Protein AF-A0A834Y3W1-F1 (afdb_monomer)

Structure (mmCIF, N/CA/C/O backbone):
data_AF-A0A834Y3W1-F1
#
_entry.id   AF-A0A834Y3W1-F1
#
loop_
_atom_site.group_PDB
_atom_site.id
_atom_site.type_symbol
_atom_site.label_atom_id
_atom_site.label_alt_id
_atom_site.label_comp_id
_atom_site.label_asym_id
_atom_site.label_entity_id
_atom_site.label_seq_id
_atom_site.pdbx_PDB_ins_code
_atom_site.Cartn_x
_atom_site.Cartn_y
_atom_site.Cartn_z
_atom_site.occupancy
_atom_site.B_iso_or_equiv
_atom_site.auth_seq_id
_atom_site.auth_comp_id
_atom_site.auth_asym_id
_atom_site.auth_atom_id
_atom_site.pdbx_PDB_model_num
ATOM 1 N N . MET A 1 1 ? -35.747 12.107 -15.214 1.00 61.34 1 MET A N 1
ATOM 2 C CA . MET A 1 1 ? -34.373 12.518 -14.825 1.00 61.34 1 MET A CA 1
ATOM 3 C C . MET A 1 1 ? -34.050 12.246 -13.347 1.00 61.34 1 MET A C 1
ATOM 5 O O . MET A 1 1 ? -32.941 11.819 -13.061 1.00 61.34 1 MET A O 1
ATOM 9 N N . GLN A 1 2 ? -35.017 12.385 -12.428 1.00 63.06 2 GLN A N 1
ATOM 10 C CA . GLN A 1 2 ? -34.867 12.159 -10.973 1.00 63.06 2 GLN A CA 1
ATOM 11 C C . GLN A 1 2 ? -34.481 10.714 -10.564 1.00 63.06 2 GLN A C 1
ATOM 13 O O . GLN A 1 2 ? -33.849 10.496 -9.540 1.00 63.06 2 GLN A O 1
ATOM 18 N N . SER A 1 3 ? -34.793 9.711 -11.395 1.00 74.81 3 SER A N 1
ATOM 19 C CA . SER A 1 3 ? -34.478 8.301 -11.101 1.00 74.81 3 SER A CA 1
ATOM 20 C C . SER A 1 3 ? -32.972 7.978 -11.121 1.00 74.81 3 SER A C 1
ATOM 22 O O . SER A 1 3 ? -32.511 7.146 -10.339 1.00 74.81 3 SER A O 1
ATOM 24 N N . SER A 1 4 ? -32.177 8.635 -11.978 1.00 71.62 4 SER A N 1
ATOM 25 C CA . SER A 1 4 ? -30.729 8.370 -12.050 1.00 71.62 4 SER A CA 1
ATOM 26 C C . SER A 1 4 ? -29.977 8.937 -10.850 1.00 71.62 4 SER A C 1
ATOM 28 O O . SER A 1 4 ? -29.061 8.291 -10.348 1.00 71.62 4 SER A O 1
ATOM 30 N N . THR A 1 5 ? -30.374 10.106 -10.346 1.00 80.62 5 THR A N 1
ATOM 31 C CA . THR A 1 5 ? -29.719 10.734 -9.190 1.00 80.62 5 THR A CA 1
ATOM 32 C C . THR A 1 5 ? -29.951 9.930 -7.911 1.00 80.62 5 THR A C 1
ATOM 34 O O . THR A 1 5 ? -29.017 9.721 -7.141 1.00 80.62 5 THR A O 1
ATOM 37 N N . GLU A 1 6 ? -31.144 9.366 -7.718 1.00 85.25 6 GLU A N 1
ATOM 38 C CA . GLU A 1 6 ? -31.430 8.496 -6.570 1.00 85.25 6 GLU A CA 1
ATOM 39 C C . GLU A 1 6 ? -30.665 7.169 -6.605 1.00 85.25 6 GLU A C 1
ATOM 41 O O . GLU A 1 6 ? -30.200 6.692 -5.564 1.00 85.25 6 GLU A O 1
ATOM 46 N N . LYS A 1 7 ? -30.488 6.578 -7.795 1.00 80.44 7 LYS A N 1
ATOM 47 C CA . LYS A 1 7 ? -29.657 5.377 -7.962 1.00 80.44 7 LYS A CA 1
ATOM 48 C C . LYS A 1 7 ? -28.202 5.659 -7.600 1.00 80.44 7 LYS A C 1
ATOM 50 O O . LYS A 1 7 ? -27.602 4.862 -6.884 1.00 80.44 7 LYS A O 1
ATOM 55 N N . LEU A 1 8 ? -27.664 6.801 -8.029 1.00 78.94 8 LEU A N 1
ATOM 56 C CA . LEU A 1 8 ? -26.301 7.222 -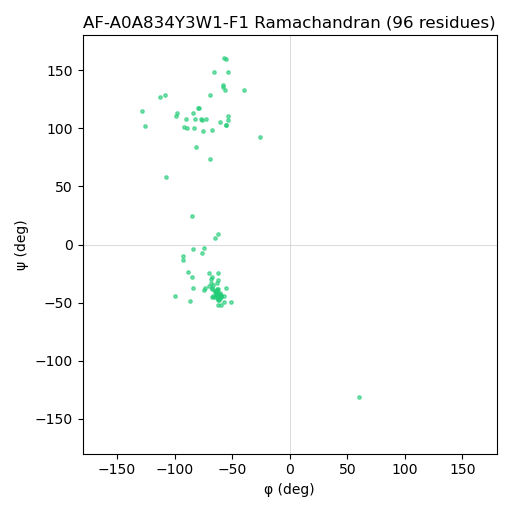7.699 1.00 78.94 8 LEU A CA 1
ATOM 57 C C . LEU A 1 8 ? -26.128 7.471 -6.198 1.00 78.94 8 LEU A C 1
ATOM 59 O O . LEU A 1 8 ? -25.142 7.024 -5.621 1.00 78.94 8 LEU A O 1
ATOM 63 N N . ILE A 1 9 ? -27.107 8.094 -5.539 1.00 86.25 9 ILE A N 1
ATOM 64 C CA . ILE A 1 9 ? -27.068 8.327 -4.088 1.00 86.25 9 ILE A CA 1
ATOM 65 C C . ILE A 1 9 ? -27.144 7.002 -3.316 1.00 86.25 9 ILE A C 1
ATOM 67 O O . ILE A 1 9 ? -26.361 6.788 -2.388 1.00 86.25 9 ILE A O 1
ATOM 71 N N . LYS A 1 10 ? -28.030 6.076 -3.708 1.00 81.12 10 LYS A N 1
ATOM 72 C CA . LYS A 1 10 ? -28.108 4.735 -3.098 1.00 81.12 10 LYS A CA 1
ATOM 73 C C . LYS A 1 10 ? -26.829 3.932 -3.310 1.00 81.12 10 LYS A C 1
ATOM 75 O O . LYS A 1 10 ? -26.378 3.259 -2.385 1.00 81.12 10 LYS A O 1
ATOM 80 N N . LEU A 1 11 ? -26.241 4.023 -4.501 1.00 81.94 11 LEU A N 1
ATOM 81 C CA . LEU A 1 11 ? -24.975 3.375 -4.819 1.00 81.94 11 LEU A CA 1
ATOM 82 C C . LEU A 1 11 ? -23.864 3.931 -3.923 1.00 81.94 11 LEU A C 1
ATOM 84 O O . LEU A 1 11 ? -23.217 3.166 -3.213 1.00 81.94 11 LEU A O 1
ATOM 88 N N . ASN A 1 12 ? -23.710 5.254 -3.863 1.00 82.50 12 ASN A N 1
ATOM 89 C CA . ASN A 1 12 ? -22.652 5.884 -3.077 1.00 82.50 12 ASN A CA 1
ATOM 90 C C . ASN A 1 12 ? -22.804 5.593 -1.575 1.00 82.50 12 ASN A C 1
ATOM 92 O O . ASN A 1 12 ? -21.828 5.286 -0.897 1.00 82.50 12 ASN A O 1
ATOM 96 N N . LYS A 1 13 ? -24.039 5.570 -1.060 1.00 84.00 13 LYS A N 1
ATOM 97 C CA . LYS A 1 13 ? -24.328 5.247 0.346 1.00 84.00 13 LYS A CA 1
ATOM 98 C C . LYS A 1 13 ? -24.019 3.788 0.710 1.00 84.00 13 LYS A C 1
ATOM 100 O O . LYS A 1 13 ? -23.702 3.514 1.863 1.00 84.00 13 LYS A O 1
ATOM 105 N N . LYS A 1 14 ? -24.085 2.863 -0.256 1.00 84.75 14 LYS A N 1
ATOM 106 C CA . LYS A 1 14 ? -23.716 1.450 -0.066 1.00 84.75 14 LYS A CA 1
ATOM 107 C C . LYS A 1 14 ? -22.198 1.262 0.010 1.00 84.75 14 LYS A C 1
ATOM 109 O O . LYS A 1 14 ? -21.725 0.472 0.820 1.00 84.75 14 LYS A O 1
ATOM 114 N N . TRP A 1 15 ? -21.445 1.990 -0.813 1.00 85.38 15 TRP A N 1
ATOM 115 C CA . TRP A 1 15 ? -19.984 1.874 -0.881 1.00 85.38 15 TRP A CA 1
ATOM 116 C C . TRP A 1 15 ? -19.255 2.716 0.169 1.00 85.38 15 TRP A C 1
ATOM 118 O O . TRP A 1 15 ? -18.187 2.322 0.625 1.00 85.38 15 TRP A O 1
ATOM 128 N N . PHE A 1 16 ? -19.846 3.826 0.615 1.00 84.81 16 PHE A N 1
ATOM 129 C CA . PHE A 1 16 ? -19.272 4.711 1.631 1.00 84.81 16 PHE A CA 1
ATOM 130 C C . PHE A 1 16 ? -18.806 3.998 2.923 1.00 84.81 16 PHE A C 1
ATOM 132 O O . PHE A 1 16 ? -17.654 4.195 3.309 1.00 84.81 16 PHE A O 1
ATOM 139 N N . PRO A 1 17 ? -19.606 3.135 3.585 1.00 80.56 17 PRO A N 1
ATOM 140 C CA . PRO A 1 17 ? -19.152 2.433 4.789 1.00 80.56 17 PRO A CA 1
ATOM 141 C C . PRO A 1 17 ? -18.061 1.390 4.510 1.00 80.56 17 PRO A C 1
ATOM 143 O O . PRO A 1 17 ? -17.212 1.166 5.367 1.00 80.56 17 PRO A O 1
ATOM 146 N N . VAL A 1 18 ? -18.038 0.787 3.316 1.00 80.38 18 VAL A N 1
ATOM 147 C CA . VAL A 1 18 ? -16.967 -0.140 2.905 1.00 80.38 18 VAL A CA 1
ATOM 148 C C . VAL A 1 18 ? -15.650 0.614 2.746 1.00 80.38 18 VAL A C 1
ATOM 150 O O . VAL A 1 18 ? -14.628 0.183 3.269 1.00 80.38 18 VAL A O 1
ATOM 153 N N . LEU A 1 19 ? -15.692 1.778 2.092 1.00 78.31 19 LEU A N 1
ATOM 154 C CA . LEU A 1 19 ? -14.538 2.663 1.961 1.00 78.31 19 LEU A CA 1
ATOM 155 C C . LEU A 1 19 ? -14.032 3.109 3.334 1.00 78.31 19 LEU A C 1
ATOM 157 O O . LEU A 1 19 ? -12.838 3.018 3.590 1.00 78.31 19 LEU A O 1
ATOM 161 N N . MET A 1 20 ? -14.928 3.503 4.243 1.00 74.25 20 MET A N 1
ATOM 162 C CA . MET A 1 20 ? -14.559 3.859 5.617 1.00 74.25 20 MET A CA 1
ATOM 163 C C . MET A 1 20 ? -13.949 2.679 6.387 1.00 74.25 20 MET A C 1
ATOM 165 O O . MET A 1 20 ? -12.980 2.873 7.114 1.00 74.25 20 MET A O 1
ATOM 169 N N . GLY A 1 21 ? -14.450 1.455 6.192 1.00 70.38 21 GLY A N 1
ATOM 170 C CA . GLY A 1 21 ? -13.918 0.245 6.829 1.00 70.38 21 GLY A CA 1
ATOM 171 C C . GLY A 1 21 ? -12.469 -0.077 6.451 1.00 70.38 21 GLY A C 1
ATOM 172 O O . GLY A 1 21 ? -11.733 -0.588 7.286 1.00 70.38 21 GLY A O 1
ATOM 173 N N . ILE A 1 22 ? -12.027 0.288 5.242 1.00 69.62 22 ILE A N 1
ATOM 174 C CA . ILE A 1 22 ? -10.631 0.120 4.787 1.00 69.62 22 ILE A CA 1
ATOM 175 C C . ILE A 1 22 ? -9.669 1.074 5.529 1.00 69.62 22 ILE A C 1
ATOM 177 O O . ILE A 1 22 ? -8.474 0.787 5.644 1.00 69.62 22 ILE A O 1
ATOM 181 N N . PHE A 1 23 ? -10.179 2.196 6.053 1.00 65.31 23 PHE A N 1
ATOM 182 C CA . PHE A 1 23 ? -9.409 3.174 6.832 1.00 65.31 23 PHE A CA 1
ATOM 183 C C . PHE A 1 23 ? -9.449 2.931 8.348 1.00 65.31 23 PHE A C 1
ATOM 185 O O . PHE A 1 23 ? -8.643 3.517 9.072 1.00 65.31 23 PHE A O 1
ATOM 192 N N . VAL A 1 24 ? -10.350 2.078 8.853 1.00 65.81 24 VAL A N 1
ATOM 193 C CA . VAL A 1 24 ? -10.363 1.693 10.272 1.00 65.81 24 VAL A CA 1
ATOM 194 C C . VAL A 1 24 ? -9.217 0.707 10.498 1.00 65.81 24 VAL A C 1
ATOM 196 O O . VAL A 1 24 ? -9.316 -0.472 10.174 1.00 65.81 24 VAL A O 1
ATOM 199 N N . GLY A 1 25 ? -8.096 1.240 10.987 1.00 57.47 25 GLY A N 1
ATOM 200 C CA . GLY A 1 25 ? -6.841 0.520 11.180 1.00 57.47 25 GLY A CA 1
ATOM 201 C C . GLY A 1 25 ? -6.946 -0.712 12.081 1.00 57.47 25 GLY A C 1
ATOM 202 O O . GLY A 1 25 ? -7.879 -0.858 12.874 1.00 57.47 25 GLY A O 1
ATOM 203 N N . GLU A 1 26 ? -5.945 -1.584 11.928 1.00 56.34 26 GLU A N 1
ATOM 204 C CA . GLU A 1 26 ? -5.736 -2.815 12.692 1.00 56.34 26 GLU A CA 1
ATOM 205 C C . GLU A 1 26 ? -6.065 -2.633 14.175 1.00 56.34 26 GLU A C 1
ATOM 207 O O . GLU A 1 26 ? -5.663 -1.659 14.813 1.00 56.34 26 GLU A O 1
ATOM 212 N N . VAL A 1 27 ? -6.833 -3.589 14.703 1.00 55.12 27 VAL A N 1
ATOM 213 C CA . VAL A 1 27 ? -7.333 -3.606 16.077 1.00 55.12 27 VAL A CA 1
ATOM 214 C C . VAL A 1 27 ? -6.155 -3.480 17.035 1.00 55.12 27 VAL A C 1
ATOM 216 O O . VAL A 1 27 ? -5.415 -4.431 17.279 1.00 55.12 27 VAL A O 1
ATOM 219 N N . ASP A 1 28 ? -6.000 -2.274 17.569 1.00 55.06 28 ASP A N 1
ATOM 220 C CA . ASP A 1 28 ? -4.991 -1.910 18.549 1.00 55.06 28 ASP A CA 1
ATOM 221 C C . ASP A 1 28 ? -5.102 -2.901 19.721 1.00 55.06 28 ASP A C 1
ATOM 223 O O . ASP A 1 28 ? -6.125 -2.939 20.416 1.00 55.06 28 ASP A O 1
ATOM 227 N N . ALA A 1 29 ? -4.103 -3.777 19.891 1.00 54.25 29 ALA A N 1
ATOM 228 C CA . ALA A 1 29 ? -4.118 -4.874 20.860 1.00 54.25 29 ALA A CA 1
ATOM 229 C C . ALA A 1 29 ? -4.034 -4.319 22.293 1.00 54.25 29 ALA A C 1
ATOM 231 O O . ALA A 1 29 ? -3.005 -4.361 22.974 1.00 54.25 29 ALA A O 1
ATOM 232 N N . ARG A 1 30 ? -5.138 -3.735 22.765 1.00 57.75 30 ARG A N 1
ATOM 233 C CA . ARG A 1 30 ? -5.225 -3.037 24.041 1.00 57.75 30 ARG A CA 1
ATOM 234 C C . ARG A 1 30 ? -5.411 -4.062 25.156 1.00 57.75 30 ARG A C 1
ATOM 236 O O . ARG A 1 30 ? -6.524 -4.318 25.612 1.00 57.75 30 ARG A O 1
ATOM 243 N N . ARG A 1 31 ? -4.313 -4.640 25.643 1.00 60.12 31 ARG A N 1
ATOM 244 C CA . ARG A 1 31 ? -4.361 -5.509 26.825 1.00 60.12 31 ARG A CA 1
ATOM 245 C C . ARG A 1 31 ? -4.583 -4.655 28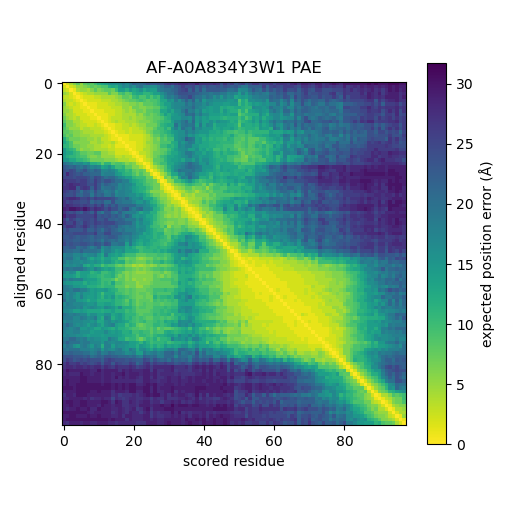.074 1.00 60.12 31 ARG A C 1
ATOM 247 O O . ARG A 1 31 ? -3.692 -3.931 28.517 1.00 60.12 31 ARG A O 1
ATOM 254 N N . LYS A 1 32 ? -5.785 -4.725 28.649 1.00 59.56 32 LYS A N 1
ATOM 255 C CA . LYS A 1 32 ? -6.060 -4.142 29.968 1.00 59.56 32 LYS A CA 1
ATOM 256 C C . LYS A 1 32 ? -5.523 -5.091 31.033 1.00 59.56 32 LYS A C 1
ATOM 258 O O . LYS A 1 32 ? -5.977 -6.226 31.129 1.00 59.56 32 LYS A O 1
ATOM 263 N N . ILE A 1 33 ? -4.553 -4.630 31.818 1.00 68.69 33 ILE A N 1
ATOM 264 C CA . ILE A 1 33 ? -4.079 -5.362 32.992 1.00 68.69 33 ILE A CA 1
ATOM 265 C C . ILE A 1 33 ? -4.779 -4.738 34.198 1.00 68.69 33 ILE A C 1
ATOM 267 O O . ILE A 1 33 ? -4.539 -3.577 34.543 1.00 68.69 33 ILE A O 1
ATOM 271 N N . LEU A 1 34 ? -5.692 -5.493 34.806 1.00 73.62 34 LEU A N 1
ATOM 272 C CA . LEU A 1 34 ? -6.331 -5.101 36.056 1.00 73.62 34 LEU A CA 1
ATOM 273 C C . LEU A 1 34 ? -5.359 -5.413 37.194 1.00 73.62 34 LEU A C 1
ATOM 275 O O . LEU A 1 34 ? -4.986 -6.568 37.394 1.00 73.62 34 LEU A O 1
ATOM 279 N N . ARG A 1 35 ? -4.914 -4.384 37.921 1.00 73.06 35 ARG A N 1
ATOM 280 C CA . ARG A 1 35 ? -4.044 -4.544 39.091 1.00 73.06 35 ARG A CA 1
ATOM 281 C C . ARG A 1 35 ? -4.703 -3.838 40.275 1.00 73.06 35 ARG A C 1
ATOM 283 O O . ARG A 1 35 ? -4.694 -2.611 40.369 1.00 73.06 35 ARG A O 1
ATOM 290 N N . GLY A 1 36 ? -5.330 -4.614 41.160 1.00 83.56 36 GLY A N 1
ATOM 291 C CA . GLY A 1 36 ? -6.141 -4.073 42.258 1.00 83.56 36 GLY A CA 1
ATOM 292 C C . GLY A 1 36 ? -7.311 -3.220 41.741 1.00 83.56 36 GLY A C 1
ATOM 293 O O . GLY A 1 36 ? -8.014 -3.629 40.824 1.00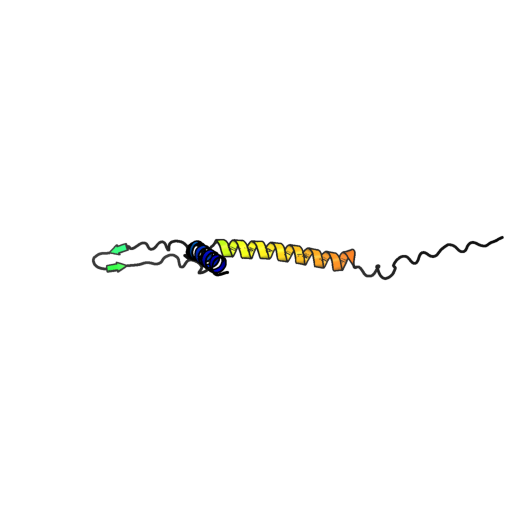 83.56 36 GLY A O 1
ATOM 294 N N . ARG A 1 37 ? -7.504 -2.010 42.294 1.00 81.25 37 ARG A N 1
ATOM 295 C CA . ARG A 1 37 ? -8.563 -1.058 41.876 1.00 81.25 37 ARG A CA 1
ATOM 296 C C . ARG A 1 37 ? -8.176 -0.190 40.665 1.00 81.25 37 ARG A C 1
ATOM 298 O O . ARG A 1 37 ? -8.976 0.619 40.205 1.00 81.25 37 ARG A O 1
ATOM 305 N N . LYS A 1 38 ? -6.947 -0.288 40.150 1.00 69.06 38 LYS A N 1
ATOM 306 C CA . LYS A 1 38 ? -6.501 0.548 39.026 1.00 69.06 38 LYS A CA 1
ATOM 307 C C . LYS A 1 38 ? -6.385 -0.286 37.755 1.00 69.06 38 LYS A C 1
ATOM 309 O O . LYS A 1 38 ? -5.729 -1.324 37.718 1.00 69.06 38 LYS A O 1
ATOM 314 N N . THR A 1 39 ? -7.017 0.206 36.693 1.00 76.31 39 THR A N 1
ATOM 315 C CA . THR A 1 39 ? -6.804 -0.313 35.341 1.00 76.31 39 THR A CA 1
ATOM 316 C C . THR A 1 39 ? -5.575 0.377 34.767 1.00 76.31 39 THR A C 1
ATOM 318 O O . THR A 1 39 ? -5.607 1.585 34.537 1.00 76.31 39 THR A O 1
ATOM 321 N N . ILE A 1 40 ? -4.495 -0.371 34.545 1.00 70.25 40 ILE A N 1
ATOM 322 C CA . ILE A 1 40 ? -3.293 0.144 33.883 1.00 70.25 40 ILE A CA 1
ATOM 323 C C . ILE A 1 40 ? -3.374 -0.274 32.415 1.00 70.25 40 ILE A C 1
ATOM 325 O O . ILE A 1 40 ? -3.328 -1.461 32.085 1.00 70.25 40 ILE A O 1
ATOM 329 N N . THR A 1 41 ? -3.520 0.700 31.520 1.00 71.44 41 THR A N 1
ATOM 330 C CA . THR A 1 41 ? -3.447 0.466 30.075 1.00 71.44 41 THR A CA 1
ATOM 331 C C . THR A 1 41 ? -2.014 0.686 29.617 1.00 71.44 41 THR A C 1
ATOM 333 O O . THR A 1 41 ? -1.579 1.825 29.464 1.00 71.44 41 THR A O 1
ATOM 336 N N . ARG A 1 42 ? -1.267 -0.398 29.406 1.00 66.88 42 ARG A N 1
ATOM 337 C CA . ARG A 1 42 ? 0.059 -0.323 28.788 1.00 66.88 42 ARG A CA 1
ATOM 338 C C . ARG A 1 42 ? -0.127 -0.458 27.277 1.00 66.88 42 ARG A C 1
ATOM 340 O O . ARG A 1 42 ? -0.504 -1.525 26.805 1.00 66.88 42 ARG A O 1
ATOM 347 N N . GLN A 1 43 ? 0.058 0.631 26.529 1.00 65.62 43 GLN A N 1
ATOM 348 C CA . GLN A 1 43 ? 0.123 0.556 25.066 1.00 65.62 43 GLN A CA 1
ATOM 349 C C . GLN A 1 43 ? 1.541 0.138 24.682 1.00 65.62 43 GLN A C 1
ATOM 351 O O . GLN A 1 43 ? 2.486 0.893 24.879 1.00 65.62 43 GLN A O 1
ATOM 356 N N . TYR A 1 44 ? 1.688 -1.102 24.221 1.00 57.66 44 TYR A N 1
ATOM 357 C CA . TYR A 1 44 ? 2.982 -1.681 23.848 1.00 57.66 44 TYR A CA 1
ATOM 358 C C . TYR A 1 44 ? 3.361 -1.407 22.392 1.00 57.66 44 TYR A C 1
ATOM 360 O O . TYR A 1 44 ? 4.541 -1.394 22.067 1.00 57.66 44 TYR A O 1
ATOM 368 N N . TYR A 1 45 ? 2.374 -1.147 21.538 1.00 57.91 45 TYR A N 1
ATOM 369 C CA . TYR A 1 45 ? 2.577 -0.876 20.125 1.00 57.91 45 TYR A CA 1
ATOM 370 C C . TYR A 1 45 ? 1.844 0.415 19.787 1.00 57.91 45 TYR A C 1
ATOM 372 O O . TYR A 1 45 ? 0.626 0.490 19.894 1.00 57.91 45 TYR A O 1
ATOM 380 N N . ARG A 1 46 ? 2.588 1.454 19.407 1.00 61.31 46 ARG A N 1
ATOM 381 C CA . ARG A 1 46 ? 2.037 2.473 18.518 1.00 61.31 46 ARG A CA 1
ATOM 382 C C . ARG A 1 46 ? 2.199 1.897 17.121 1.00 61.31 46 ARG A C 1
ATOM 384 O O . ARG A 1 46 ? 3.314 1.879 16.608 1.00 61.31 46 ARG A O 1
ATOM 391 N N . GLY A 1 47 ? 1.122 1.342 16.567 1.00 62.91 47 GLY A N 1
ATOM 392 C CA . GLY A 1 47 ? 1.105 0.957 15.158 1.00 62.91 47 GLY A CA 1
ATOM 393 C C . GLY A 1 47 ? 1.495 2.158 14.295 1.00 62.91 47 GLY A C 1
ATOM 394 O O . GLY A 1 47 ? 1.248 3.307 14.678 1.00 62.91 47 GLY A O 1
ATOM 395 N N . LEU A 1 48 ? 2.143 1.913 13.155 1.00 63.62 48 LEU A N 1
ATOM 396 C CA . LEU A 1 48 ? 2.365 2.980 12.186 1.00 63.62 48 LEU A CA 1
ATOM 397 C C . LEU A 1 48 ? 0.993 3.565 11.818 1.00 63.62 48 LEU A C 1
ATOM 399 O O . LEU A 1 48 ? 0.061 2.819 11.539 1.00 63.62 48 LEU A O 1
ATOM 403 N N . GLY A 1 49 ? 0.852 4.894 11.817 1.00 69.50 49 GLY A N 1
ATOM 404 C CA . GLY A 1 49 ? -0.415 5.569 11.482 1.00 69.50 49 GLY A CA 1
ATOM 405 C C . GLY A 1 49 ? -0.873 5.377 10.028 1.00 69.50 49 GLY A C 1
ATOM 406 O O . GLY A 1 49 ? -1.838 6.001 9.601 1.00 69.50 49 GLY A O 1
ATOM 407 N N . ILE A 1 50 ? -0.161 4.543 9.268 1.00 73.69 50 ILE A N 1
ATOM 408 C CA . ILE A 1 50 ? -0.403 4.208 7.872 1.00 73.69 50 ILE A CA 1
ATOM 409 C C . ILE A 1 50 ? -0.813 2.729 7.836 1.00 73.69 50 ILE A C 1
ATOM 411 O O . ILE A 1 50 ? -0.076 1.896 8.368 1.00 73.69 50 ILE A O 1
ATOM 415 N N . PRO A 1 51 ? -1.952 2.376 7.214 1.00 77.38 51 PRO A N 1
ATOM 416 C CA . PRO A 1 51 ? -2.386 0.988 7.129 1.00 77.38 51 PRO A CA 1
ATOM 417 C C . PRO A 1 51 ? -1.418 0.157 6.274 1.00 77.38 51 PRO A C 1
ATOM 419 O O . PRO A 1 51 ? -0.847 0.654 5.300 1.00 77.38 51 PRO A O 1
ATOM 422 N N . ALA A 1 52 ? -1.271 -1.130 6.599 1.00 79.50 52 ALA A N 1
ATOM 423 C CA . ALA A 1 52 ? -0.304 -2.021 5.948 1.00 79.50 52 ALA A CA 1
ATOM 424 C C . ALA A 1 52 ? -0.452 -2.076 4.412 1.00 79.50 52 ALA A C 1
ATOM 426 O O . ALA A 1 52 ? 0.544 -2.080 3.688 1.00 79.50 52 ALA A O 1
ATOM 427 N N . TRP A 1 53 ? -1.686 -2.037 3.897 1.00 80.88 53 TRP A N 1
ATOM 428 C CA . TRP A 1 53 ? -1.954 -2.058 2.454 1.00 80.88 53 TRP A CA 1
ATOM 429 C C . TRP A 1 53 ? -1.387 -0.835 1.717 1.00 80.88 53 TRP A C 1
ATOM 431 O O . TRP A 1 53 ? -0.937 -0.960 0.579 1.00 80.88 53 TRP A O 1
ATOM 441 N N . ALA A 1 54 ? -1.349 0.336 2.359 1.00 83.75 54 ALA A N 1
ATOM 442 C CA . ALA A 1 54 ? -0.820 1.550 1.745 1.00 83.75 54 ALA A CA 1
ATOM 443 C C . ALA A 1 54 ? 0.705 1.479 1.577 1.00 83.75 54 ALA A C 1
ATOM 445 O O . ALA A 1 54 ? 1.234 1.931 0.564 1.00 83.75 54 ALA A O 1
ATOM 446 N N . ILE A 1 55 ? 1.406 0.849 2.525 1.00 85.81 55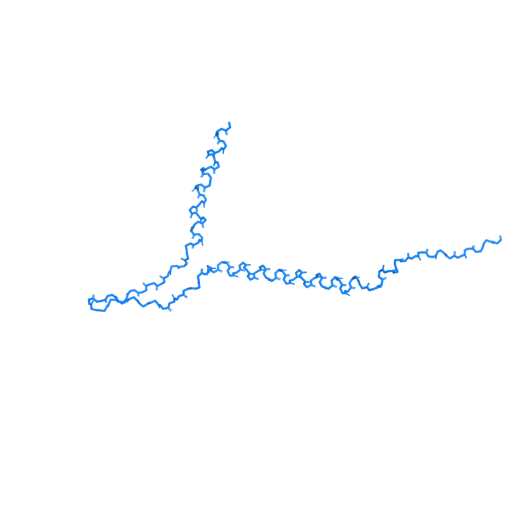 ILE A N 1
ATOM 447 C CA . ILE A 1 55 ? 2.860 0.641 2.448 1.00 85.81 55 ILE A CA 1
ATOM 448 C C . ILE A 1 55 ? 3.202 -0.248 1.245 1.00 85.81 55 ILE A C 1
ATOM 450 O O . ILE A 1 55 ? 4.110 0.071 0.477 1.00 85.81 55 ILE A O 1
ATOM 454 N N . ILE A 1 56 ? 2.434 -1.324 1.043 1.00 89.94 56 ILE A N 1
ATOM 455 C CA . ILE A 1 56 ? 2.618 -2.254 -0.079 1.00 89.94 56 ILE A CA 1
ATOM 456 C C . ILE A 1 56 ? 2.366 -1.547 -1.417 1.00 89.94 56 ILE A C 1
ATOM 458 O O . ILE A 1 56 ? 3.164 -1.696 -2.341 1.00 89.94 56 ILE A O 1
ATOM 462 N N . LEU A 1 57 ? 1.306 -0.735 -1.517 1.00 92.00 57 LEU A N 1
ATOM 463 C CA . LEU A 1 57 ? 1.019 0.024 -2.738 1.00 92.00 57 LEU A CA 1
ATOM 464 C C . LEU A 1 57 ? 2.122 1.027 -3.072 1.00 92.00 57 LEU A C 1
ATOM 466 O O . LEU A 1 57 ? 2.581 1.053 -4.210 1.00 92.00 57 LEU A O 1
ATOM 470 N N . ILE A 1 58 ? 2.569 1.825 -2.097 1.00 93.06 58 ILE A N 1
ATOM 471 C CA . ILE A 1 58 ? 3.638 2.814 -2.307 1.00 93.06 58 ILE A CA 1
ATOM 472 C C . ILE A 1 58 ? 4.932 2.111 -2.725 1.00 93.06 58 ILE A C 1
ATOM 474 O O . ILE A 1 58 ? 5.595 2.554 -3.662 1.00 93.06 58 ILE A O 1
ATOM 478 N N . SER A 1 59 ? 5.268 0.995 -2.076 1.00 95.12 59 SER A N 1
ATOM 479 C CA . SER A 1 59 ? 6.436 0.187 -2.428 1.00 95.12 59 SER A CA 1
ATOM 480 C C . SER A 1 59 ? 6.349 -0.359 -3.859 1.00 95.12 59 SER A C 1
ATOM 482 O O . SER A 1 59 ? 7.289 -0.182 -4.637 1.00 95.12 59 SER A O 1
ATOM 484 N N . GLY A 1 60 ? 5.209 -0.943 -4.242 1.00 94.81 60 GLY A N 1
ATOM 485 C CA . GLY A 1 60 ? 4.987 -1.455 -5.595 1.00 94.81 60 GLY A CA 1
ATOM 486 C C . GLY A 1 60 ? 5.053 -0.359 -6.662 1.00 94.81 60 GLY A C 1
ATOM 487 O O . GLY A 1 60 ? 5.739 -0.514 -7.672 1.00 94.81 60 GLY A O 1
ATOM 488 N N . MET A 1 61 ? 4.412 0.787 -6.416 1.00 96.62 61 MET A N 1
ATOM 48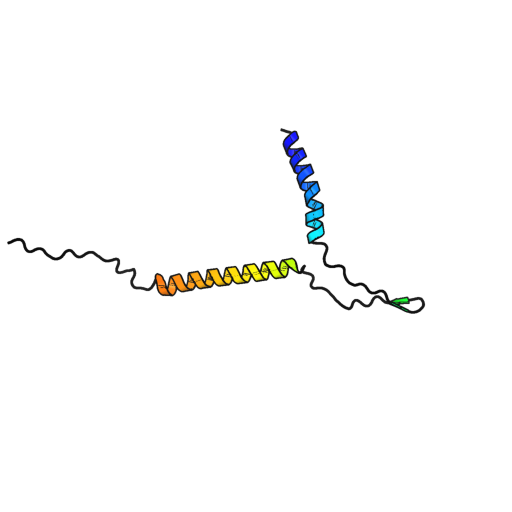9 C CA . MET A 1 61 ? 4.475 1.948 -7.314 1.00 96.62 61 MET A CA 1
ATOM 490 C C . MET A 1 61 ? 5.894 2.504 -7.438 1.00 96.62 61 MET A C 1
ATOM 492 O O . MET A 1 61 ? 6.310 2.858 -8.540 1.00 96.62 61 MET A O 1
ATOM 496 N N . GLY A 1 62 ? 6.652 2.538 -6.340 1.00 96.88 62 GLY A N 1
ATOM 497 C CA . GLY A 1 62 ? 8.056 2.940 -6.352 1.00 96.88 62 GLY A CA 1
ATOM 498 C C . GLY A 1 62 ? 8.899 2.039 -7.251 1.00 96.88 62 GLY A C 1
ATOM 499 O O . GLY A 1 62 ? 9.664 2.535 -8.075 1.00 96.88 62 GLY A O 1
ATOM 500 N N . MET A 1 63 ? 8.707 0.722 -7.163 1.00 96.69 63 MET A N 1
ATOM 501 C CA . MET A 1 63 ? 9.448 -0.234 -7.987 1.00 96.69 63 MET A CA 1
ATOM 502 C C . MET A 1 63 ? 9.129 -0.088 -9.481 1.00 96.69 63 MET A C 1
ATOM 504 O O . MET A 1 63 ? 10.038 -0.121 -10.312 1.00 96.69 63 MET A O 1
ATOM 508 N N . LEU A 1 64 ? 7.860 0.153 -9.827 1.00 96.56 64 LEU A N 1
ATOM 509 C CA . LEU A 1 64 ? 7.455 0.428 -11.209 1.00 96.56 64 LEU A CA 1
ATOM 510 C C . LEU A 1 64 ? 8.040 1.745 -11.727 1.00 96.56 64 LEU A C 1
ATOM 512 O O . LEU A 1 64 ? 8.576 1.781 -12.833 1.00 96.56 64 LEU A O 1
ATOM 516 N N . ALA A 1 65 ? 7.981 2.814 -10.931 1.00 96.94 65 ALA A N 1
ATOM 517 C CA . ALA A 1 65 ? 8.532 4.113 -11.310 1.00 96.94 65 ALA A CA 1
ATOM 518 C C . ALA A 1 65 ? 10.046 4.037 -11.561 1.00 96.94 65 ALA A C 1
ATOM 520 O O . ALA A 1 65 ? 10.535 4.584 -12.550 1.00 96.94 65 ALA A O 1
ATOM 521 N N . ILE A 1 66 ? 10.775 3.307 -10.711 1.00 97.31 66 ILE A N 1
ATOM 522 C CA . ILE A 1 66 ? 12.211 3.060 -10.887 1.00 97.31 66 ILE A CA 1
ATOM 523 C C . ILE A 1 66 ? 12.470 2.289 -12.187 1.00 97.31 66 ILE A C 1
ATOM 525 O O . ILE A 1 66 ? 13.337 2.690 -12.960 1.00 97.31 66 ILE A O 1
ATOM 529 N N . GLY A 1 67 ? 11.702 1.232 -12.470 1.00 96.12 67 GLY A N 1
ATOM 530 C CA . GLY A 1 67 ? 11.840 0.462 -13.711 1.00 96.12 67 GLY A CA 1
ATOM 531 C C . GLY A 1 67 ? 11.596 1.303 -14.969 1.00 96.12 67 GLY A C 1
ATOM 532 O O . GLY A 1 67 ? 12.388 1.258 -15.912 1.00 96.12 67 GLY A O 1
ATOM 533 N N . VAL A 1 68 ? 10.546 2.129 -14.964 1.00 96.56 68 VAL A N 1
ATOM 534 C CA . VAL A 1 68 ? 10.245 3.057 -16.067 1.00 96.56 68 VAL A CA 1
ATOM 535 C C . VAL A 1 68 ? 11.357 4.094 -16.232 1.00 96.56 68 VAL A C 1
ATOM 537 O O . VAL A 1 68 ? 11.816 4.330 -17.350 1.00 96.56 68 VAL A O 1
ATOM 540 N N . GLY A 1 69 ? 11.827 4.689 -15.133 1.00 95.44 69 GLY A N 1
ATOM 541 C CA . GLY A 1 69 ? 12.926 5.654 -15.162 1.00 95.44 69 GLY A CA 1
ATOM 542 C C . GLY A 1 69 ? 14.210 5.054 -15.735 1.00 95.44 69 GLY A C 1
ATOM 543 O O . GLY A 1 69 ? 14.850 5.663 -16.594 1.00 95.44 69 GLY A O 1
ATOM 544 N N . PHE A 1 70 ? 14.542 3.830 -15.324 1.00 95.44 70 PHE A N 1
ATOM 545 C CA . PHE A 1 70 ? 15.709 3.104 -15.818 1.00 95.44 70 PHE A CA 1
ATOM 546 C C . PHE A 1 70 ? 15.619 2.831 -17.325 1.00 95.44 70 PHE A C 1
ATOM 548 O O . PHE A 1 70 ? 16.579 3.077 -18.056 1.00 95.44 70 PHE A O 1
ATOM 555 N N . TYR A 1 71 ? 14.447 2.413 -17.812 1.00 94.12 71 TYR A N 1
ATOM 556 C CA . TYR A 1 71 ? 14.204 2.205 -19.240 1.00 94.12 71 TYR A CA 1
ATOM 557 C C . TYR A 1 71 ? 14.392 3.488 -20.062 1.00 94.12 71 TYR A C 1
ATOM 559 O O . TYR A 1 71 ? 15.060 3.470 -21.095 1.00 94.12 71 TYR A O 1
ATOM 567 N N . VAL A 1 72 ? 13.842 4.616 -19.603 1.00 94.44 72 VAL A N 1
ATOM 568 C CA . VAL A 1 72 ? 13.972 5.900 -20.312 1.00 94.44 72 VAL A CA 1
ATOM 569 C C . VAL A 1 72 ? 15.425 6.374 -20.345 1.00 94.44 72 VAL A C 1
ATOM 571 O O . VAL A 1 72 ? 15.880 6.855 -21.385 1.00 94.44 72 VAL A O 1
ATOM 574 N N . ALA A 1 73 ? 16.161 6.217 -19.242 1.00 91.81 73 ALA A N 1
ATOM 575 C CA . ALA A 1 73 ? 17.581 6.548 -19.191 1.00 91.81 73 ALA A CA 1
ATOM 576 C C . ALA A 1 73 ? 18.369 5.724 -20.220 1.00 91.81 73 ALA A C 1
ATOM 578 O O . ALA A 1 73 ? 19.058 6.291 -21.065 1.00 91.81 73 ALA A O 1
ATOM 579 N N . LEU A 1 74 ? 18.198 4.399 -20.215 1.00 90.56 74 LEU A N 1
ATOM 580 C CA . LEU A 1 74 ? 18.828 3.500 -21.185 1.00 90.56 74 LEU A CA 1
ATOM 581 C C . LEU A 1 74 ? 18.469 3.855 -22.628 1.00 90.56 74 LEU A C 1
ATOM 583 O O . LEU A 1 74 ? 19.360 3.913 -23.471 1.00 90.56 74 LEU A O 1
ATOM 587 N N . LYS A 1 75 ? 17.194 4.142 -22.912 1.00 88.81 75 LYS A N 1
ATOM 588 C CA . LYS A 1 75 ? 16.754 4.561 -24.247 1.00 88.81 75 LYS A CA 1
ATOM 589 C C . LYS A 1 75 ? 17.517 5.805 -24.709 1.00 88.81 75 LYS A C 1
ATOM 591 O O . LYS A 1 75 ? 18.098 5.794 -25.788 1.00 88.81 75 LYS A O 1
ATOM 596 N N . LYS A 1 76 ? 17.586 6.840 -23.870 1.00 85.88 76 LYS A N 1
ATOM 597 C CA . LYS A 1 76 ? 18.282 8.084 -24.220 1.00 85.88 76 LYS A CA 1
ATOM 598 C C . LYS A 1 76 ? 19.795 7.928 -24.368 1.00 85.88 76 LYS A C 1
ATOM 600 O O . LYS A 1 76 ? 20.386 8.615 -25.189 1.00 85.88 76 LYS A O 1
ATOM 605 N N . PHE A 1 77 ? 20.430 7.070 -23.570 1.00 84.62 77 PHE A N 1
ATOM 606 C CA . PHE A 1 77 ? 21.886 6.898 -23.619 1.00 84.62 77 PHE A CA 1
ATOM 607 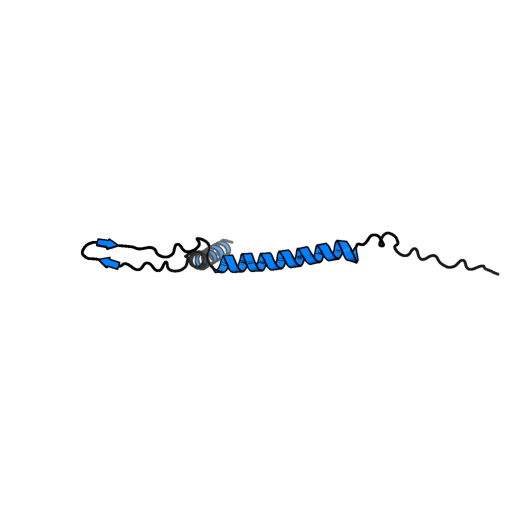C C . PHE A 1 77 ? 22.350 5.928 -24.709 1.00 84.62 77 PHE A C 1
ATOM 609 O O . PHE A 1 77 ? 23.406 6.143 -25.298 1.00 84.62 77 PHE A O 1
ATOM 616 N N . ILE A 1 78 ? 21.597 4.853 -24.953 1.00 79.81 78 ILE A N 1
ATOM 617 C CA . ILE A 1 78 ? 22.011 3.760 -25.844 1.00 79.81 78 ILE A CA 1
ATOM 618 C C . ILE A 1 78 ? 21.374 3.888 -27.225 1.00 79.81 78 ILE A C 1
ATOM 620 O O . ILE A 1 78 ? 22.057 3.676 -28.223 1.00 79.81 78 ILE A O 1
ATOM 624 N N . VAL A 1 79 ? 20.079 4.201 -27.289 1.00 74.50 79 VAL A N 1
ATOM 625 C CA . VAL A 1 79 ? 19.330 4.217 -28.555 1.00 74.50 79 VAL A CA 1
ATOM 626 C C . VAL A 1 79 ? 19.474 5.572 -29.236 1.00 74.50 79 VAL A C 1
ATOM 628 O O . VAL A 1 79 ? 19.876 5.624 -30.392 1.00 7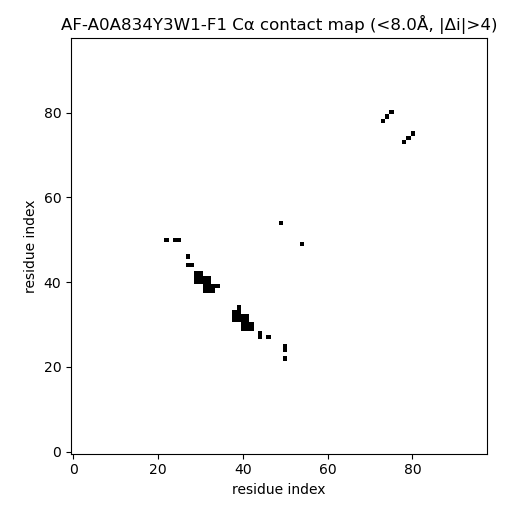4.50 79 VAL A O 1
ATOM 631 N N . ASP A 1 80 ? 19.273 6.662 -28.494 1.00 69.56 80 ASP A N 1
ATOM 632 C CA . ASP A 1 80 ? 19.362 8.032 -29.025 1.00 69.56 80 ASP A CA 1
ATOM 633 C C . ASP A 1 80 ? 20.815 8.571 -29.034 1.00 69.56 80 ASP A C 1
ATOM 635 O O . ASP A 1 80 ? 21.053 9.779 -28.957 1.00 69.56 80 ASP A O 1
ATOM 639 N N . GLY A 1 81 ? 21.815 7.681 -29.081 1.00 63.09 81 GLY A N 1
ATOM 640 C CA . GLY A 1 81 ? 23.224 8.065 -29.154 1.00 63.09 81 GLY A CA 1
ATOM 641 C C . GLY A 1 81 ? 23.513 8.990 -30.354 1.00 63.09 81 GLY A C 1
ATOM 642 O O . GLY A 1 81 ? 22.765 8.982 -31.333 1.00 63.09 81 GLY A O 1
ATOM 643 N N . PRO A 1 82 ? 24.621 9.761 -30.335 1.00 60.53 82 PRO A N 1
ATOM 644 C CA . PRO A 1 82 ? 24.896 10.888 -31.249 1.00 60.53 82 PRO A CA 1
ATOM 645 C C . PRO A 1 82 ? 25.016 10.544 -32.752 1.00 60.53 82 PRO A C 1
ATOM 647 O O . PRO A 1 82 ? 25.402 11.393 -33.549 1.00 60.53 82 PRO A O 1
ATOM 650 N N . ARG A 1 83 ? 24.692 9.313 -33.160 1.00 54.72 83 ARG A N 1
ATOM 651 C CA . ARG A 1 83 ? 24.776 8.804 -34.533 1.00 54.72 83 ARG A CA 1
ATOM 652 C C . ARG A 1 83 ? 23.484 8.949 -35.341 1.00 54.72 83 ARG A C 1
ATOM 654 O O . ARG A 1 83 ? 23.529 8.798 -36.554 1.00 54.72 83 ARG A O 1
ATOM 661 N N . GLU A 1 84 ? 22.352 9.310 -34.734 1.00 55.12 84 GLU A N 1
ATOM 662 C CA . GLU A 1 84 ? 21.104 9.530 -35.494 1.00 55.12 84 GLU A CA 1
ATOM 663 C C . GLU A 1 84 ? 21.068 10.837 -36.314 1.00 55.12 84 GLU A C 1
ATOM 665 O O . GLU A 1 84 ? 20.130 11.058 -37.082 1.00 55.12 84 GLU A O 1
ATOM 670 N N . SER A 1 85 ? 22.104 11.683 -36.231 1.00 54.25 85 SER A N 1
ATOM 671 C CA . SER A 1 85 ? 22.288 12.786 -37.189 1.00 54.25 85 SER A CA 1
ATOM 672 C C . SER A 1 85 ? 22.822 12.320 -38.552 1.00 54.25 85 SER A C 1
ATOM 674 O O . SER A 1 85 ? 22.852 13.118 -39.486 1.00 54.25 85 SER A O 1
ATOM 676 N N . GLU A 1 86 ? 23.202 11.050 -38.698 1.00 56.09 86 GLU A N 1
ATOM 677 C CA . GLU A 1 86 ? 23.494 10.417 -39.987 1.00 56.09 86 GLU A CA 1
ATOM 678 C C . GLU A 1 86 ? 22.366 9.442 -40.335 1.00 56.09 86 GLU A C 1
ATOM 680 O O . GLU A 1 86 ? 22.559 8.242 -40.531 1.00 56.09 86 GLU A O 1
ATOM 685 N N . LYS A 1 87 ? 21.130 9.951 -40.414 1.00 57.09 87 LYS A N 1
ATOM 686 C CA . LYS A 1 87 ? 20.094 9.271 -41.197 1.00 57.09 87 LYS A CA 1
ATOM 687 C C . LYS A 1 87 ? 20.671 9.079 -42.588 1.00 57.09 87 LYS A C 1
ATOM 689 O O . LYS A 1 87 ? 20.828 10.070 -43.290 1.00 57.09 87 LYS A O 1
ATOM 694 N N . SER A 1 88 ? 21.014 7.830 -42.911 1.00 60.41 88 SER A N 1
ATOM 695 C CA . SER A 1 88 ? 21.483 7.347 -44.211 1.00 60.41 88 SER A CA 1
ATOM 696 C C . SER A 1 88 ? 20.977 8.236 -45.342 1.00 60.41 88 SER A C 1
ATOM 698 O O . SER A 1 88 ? 19.876 8.039 -45.859 1.00 60.41 88 SER A O 1
ATOM 700 N N . ALA A 1 89 ? 21.780 9.230 -45.716 1.00 63.59 89 ALA A N 1
ATOM 701 C CA . ALA A 1 89 ? 21.643 9.863 -47.003 1.00 63.59 89 ALA A CA 1
ATOM 702 C C . ALA A 1 89 ? 22.043 8.757 -47.970 1.00 63.59 89 ALA A C 1
ATOM 704 O O . ALA A 1 89 ? 23.216 8.414 -48.094 1.00 63.59 89 ALA A O 1
ATOM 705 N N . TYR A 1 90 ? 21.044 8.090 -48.541 1.00 62.94 90 TYR A N 1
ATOM 706 C CA . TYR A 1 90 ? 21.261 7.204 -49.663 1.00 62.94 90 TYR A CA 1
ATOM 707 C C . TYR A 1 90 ? 21.966 8.043 -50.729 1.00 62.94 90 TYR A C 1
ATOM 709 O O . TYR A 1 90 ? 21.351 8.904 -51.353 1.00 62.94 90 TYR A O 1
ATOM 717 N N . HIS A 1 91 ? 23.275 7.857 -50.861 1.00 65.38 91 HIS A N 1
ATOM 718 C CA . HIS A 1 91 ? 24.048 8.419 -51.949 1.00 65.38 91 HIS A CA 1
ATOM 719 C C . HIS A 1 91 ? 23.998 7.378 -53.067 1.00 65.38 91 HIS A C 1
ATOM 721 O O . HIS A 1 91 ? 24.700 6.368 -52.969 1.00 65.38 91 HIS A O 1
ATOM 727 N N . PRO A 1 92 ? 23.136 7.546 -54.089 1.00 74.56 92 PRO A N 1
ATOM 728 C CA . PRO A 1 92 ? 23.194 6.672 -55.248 1.00 74.56 92 PRO A CA 1
ATOM 729 C C . PRO A 1 92 ? 24.591 6.776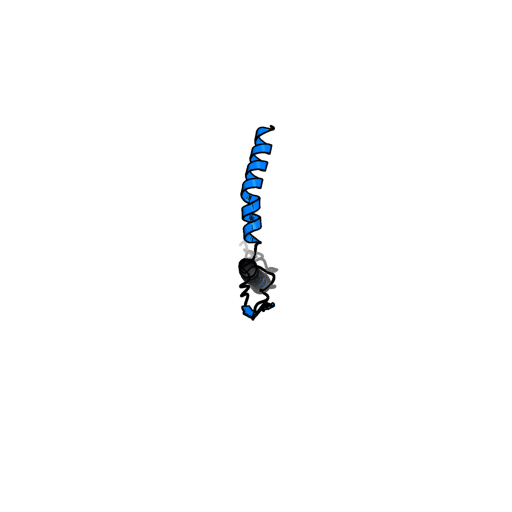 -55.864 1.00 74.56 92 PRO A C 1
ATOM 731 O O . PRO A 1 92 ? 25.154 7.868 -55.968 1.00 74.56 92 PRO A O 1
ATOM 734 N N . ALA A 1 93 ? 25.157 5.631 -56.246 1.00 74.25 93 ALA A N 1
ATOM 735 C CA . ALA A 1 93 ? 26.419 5.600 -56.969 1.00 74.25 93 ALA A CA 1
ATOM 736 C C . ALA A 1 93 ? 26.275 6.418 -58.263 1.00 74.25 93 ALA A C 1
ATOM 738 O O . ALA A 1 93 ? 25.260 6.300 -58.951 1.00 74.25 93 ALA A O 1
ATOM 739 N N . MET A 1 94 ? 27.268 7.256 -58.584 1.00 71.31 94 MET A N 1
ATOM 740 C CA . MET A 1 94 ? 27.314 7.959 -59.868 1.00 71.31 94 MET A CA 1
ATOM 741 C C . MET A 1 94 ? 27.365 6.916 -60.988 1.00 71.31 94 MET A C 1
ATOM 743 O O . MET A 1 94 ? 28.383 6.256 -61.189 1.00 71.31 94 MET A O 1
ATOM 747 N N . GLN A 1 95 ? 26.244 6.743 -61.685 1.00 73.75 95 GLN A N 1
ATOM 748 C CA . GLN A 1 95 ? 26.170 5.956 -62.903 1.00 73.75 95 GLN A CA 1
ATOM 749 C C . GLN A 1 95 ? 26.773 6.820 -64.015 1.00 73.75 95 GLN A C 1
ATOM 751 O O . GLN A 1 95 ? 26.199 7.837 -64.392 1.00 73.75 95 GLN A O 1
ATOM 756 N N . ASN A 1 96 ? 27.971 6.468 -64.479 1.00 72.19 96 ASN A N 1
ATOM 757 C CA . ASN A 1 96 ? 28.525 7.074 -65.683 1.00 72.19 96 ASN A CA 1
ATOM 758 C C . ASN A 1 96 ? 27.805 6.445 -66.876 1.00 72.19 96 ASN A C 1
ATOM 760 O O . ASN A 1 96 ? 28.023 5.269 -67.174 1.00 72.19 96 ASN A O 1
ATOM 764 N N . ASP A 1 97 ? 26.930 7.217 -67.509 1.00 63.44 97 ASP A N 1
ATOM 765 C CA . ASP A 1 97 ? 26.313 6.843 -68.776 1.00 63.44 97 ASP A CA 1
ATOM 766 C C . ASP A 1 97 ? 27.393 6.870 -69.874 1.00 63.44 97 A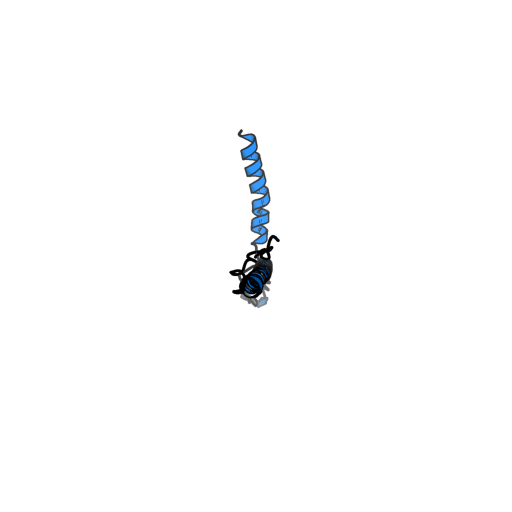SP A C 1
ATOM 768 O O . ASP A 1 97 ? 28.166 7.828 -69.967 1.00 63.44 97 ASP A O 1
ATOM 772 N N . VAL A 1 98 ? 27.492 5.773 -70.634 1.00 61.75 98 VAL A N 1
ATOM 773 C CA . VAL A 1 98 ? 28.489 5.545 -71.700 1.00 61.75 98 VAL A CA 1
ATOM 774 C C . VAL A 1 98 ? 28.061 6.215 -72.998 1.00 61.75 98 VAL A C 1
ATOM 776 O O . VAL A 1 98 ? 26.866 6.077 -73.346 1.00 61.75 98 VAL A O 1
#

Sequence (98 aa):
MQSSTEKLIKLNKKWFPVLMGIFVGEVDARRKILRGRKTITRQYYRGLGIPAWAIILISGMGMLAIGVGFYVALKKFIVDGPRESEKSAYHPAMQNDV

Solvent-accessible surface area (backbone atoms only — not comparable to full-atom values): 6359 Å² total; per-residue (Å²): 120,72,70,61,58,52,52,50,51,56,50,50,63,64,47,48,62,57,59,52,53,75,67,59,62,79,81,74,83,74,57,75,47,78,54,87,96,46,79,48,76,62,82,88,70,85,70,72,97,59,55,73,70,58,56,53,50,54,51,53,52,48,54,51,51,51,52,53,51,51,51,52,51,49,43,54,63,66,70,64,34,94,61,71,84,61,65,77,75,80,73,78,75,87,77,80,82,129

Organism: Aphidius gifuensis (NCBI:txid684658)

Foldseek 3Di:
DVVVVVVVVVVCVVCVVVVVVVQPADDQPFDFDDDPPDTDTDRPDPDDNDHPVVVVVVVVVVVVVVVVVVVVVCCCPPVVPPCVVCPPPPDPDPDDDD

Mean predicted aligned error: 15.96 Å

pLDDT: mean 75.4, std 13.16, range [54.25, 97.31]

Radius of gyration: 32.22 Å; Cα contacts (8 Å, |Δi|>4): 27; chains: 1; bounding box: 63×18×114 Å

Secondary structure (DSSP, 8-state):
-HHHHHHHHHHHHHHHHHHHHHHS-S-----EEEETTEEEE-------SS-HHHHHHHHHHHHHHHHHHHHHHHIIIIIS-TTTT-------------